Protein AF-A0A0F7RXQ2-F1 (afdb_monomer)

Foldseek 3Di:
DVVCVVCVVPPVPVVVVVVVVVVLVVQLVVQLVVLVVVLVVCVVCLVVDDPVVCVVVVPDDDPVVVVVVVVVSSVVSSVSSVVVSVVVVVVVVPDDDDPPD

Secondary structure (DSSP, 8-state):
-HHHHHHHTS-HHHHHHHHHHHHHHHTHHHHHHHHHHHHHHHHHHGGGS-HHHHHHTT---SHHHHHHHHHHHHHHHHHHHHHHHHHHHHHHHHS------

Organism: NCBI:txid49012

Structure (mmCIF, N/CA/C/O backbone):
data_AF-A0A0F7RXQ2-F1
#
_entry.id   AF-A0A0F7RXQ2-F1
#
loop_
_atom_site.group_PDB
_atom_site.id
_atom_site.type_symbol
_atom_site.label_atom_id
_atom_site.label_alt_id
_atom_site.label_comp_id
_atom_site.label_asym_id
_atom_site.label_entity_id
_atom_site.label_seq_id
_atom_site.pdbx_PDB_ins_code
_atom_site.Cartn_x
_atom_site.Cartn_y
_atom_site.Cartn_z
_atom_site.occupancy
_atom_site.B_iso_or_equiv
_atom_site.auth_seq_id
_atom_site.auth_comp_id
_atom_site.auth_asym_id
_atom_site.auth_atom_id
_atom_site.pdbx_PDB_model_num
ATOM 1 N N . TYR A 1 1 ? 9.847 12.262 -27.428 1.00 54.16 1 TYR A N 1
ATOM 2 C CA . TYR A 1 1 ? 10.713 12.151 -28.626 1.00 54.16 1 TYR A CA 1
ATOM 3 C C . TYR A 1 1 ? 12.128 12.688 -28.380 1.00 54.16 1 TYR A C 1
ATOM 5 O O . TYR A 1 1 ? 13.063 11.902 -28.438 1.00 54.16 1 TYR A O 1
ATOM 13 N N . LYS A 1 2 ? 12.317 13.969 -28.014 1.00 58.41 2 LYS A N 1
ATOM 14 C CA . LYS A 1 2 ? 13.659 14.562 -27.804 1.00 58.41 2 LYS A CA 1
ATOM 15 C C . LYS A 1 2 ? 14.474 13.886 -26.683 1.00 58.41 2 LYS A C 1
ATOM 17 O O . LYS A 1 2 ? 15.645 13.596 -26.886 1.00 58.41 2 LYS A O 1
ATOM 22 N N . THR A 1 3 ? 13.854 13.533 -25.555 1.00 57.53 3 THR A N 1
ATOM 23 C CA . THR A 1 3 ? 14.522 12.893 -24.401 1.00 57.53 3 THR A CA 1
ATOM 24 C C . THR A 1 3 ? 15.167 11.549 -24.747 1.00 57.53 3 THR A C 1
ATOM 26 O O . THR A 1 3 ? 16.315 11.313 -24.392 1.00 57.53 3 THR A O 1
ATOM 29 N N . LEU A 1 4 ? 14.472 10.701 -25.515 1.00 60.47 4 LEU A N 1
ATOM 30 C CA . LEU A 1 4 ? 15.002 9.413 -25.982 1.00 60.47 4 LEU A CA 1
ATOM 31 C C . LEU A 1 4 ? 16.155 9.586 -26.980 1.00 60.47 4 LEU A C 1
ATOM 33 O O . LEU A 1 4 ? 17.104 8.809 -26.953 1.00 60.47 4 LEU A O 1
ATOM 37 N N . VAL A 1 5 ? 16.096 10.607 -27.839 1.00 64.19 5 VAL A N 1
ATOM 38 C CA . VAL A 1 5 ? 17.153 10.916 -28.817 1.00 64.19 5 VAL A CA 1
ATOM 39 C C . VAL A 1 5 ? 18.426 11.410 -28.120 1.00 64.19 5 VAL A C 1
ATOM 41 O O . VAL A 1 5 ? 19.518 10.962 -28.461 1.00 64.19 5 VAL A O 1
ATOM 44 N N . TYR A 1 6 ? 18.302 12.277 -27.109 1.00 62.09 6 TYR A N 1
ATOM 45 C CA . TYR A 1 6 ? 19.449 12.731 -26.313 1.00 62.09 6 TYR A CA 1
ATOM 46 C C . TYR A 1 6 ? 19.999 11.633 -25.390 1.00 62.09 6 TYR A C 1
ATOM 48 O O . TYR A 1 6 ? 21.215 11.496 -25.283 1.00 62.09 6 TYR A O 1
ATOM 56 N N . ALA A 1 7 ? 19.137 10.809 -24.781 1.00 60.47 7 ALA A N 1
ATOM 57 C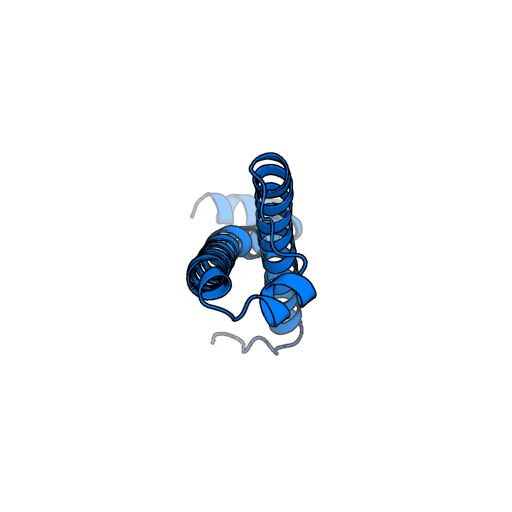 CA . ALA A 1 7 ? 19.557 9.683 -23.943 1.00 60.47 7 ALA A CA 1
ATOM 58 C C . ALA A 1 7 ? 20.307 8.606 -24.743 1.00 60.47 7 ALA A C 1
ATOM 60 O O . ALA A 1 7 ? 21.334 8.111 -24.291 1.00 60.47 7 ALA A O 1
ATOM 61 N N . ARG A 1 8 ? 19.847 8.292 -25.965 1.00 61.47 8 ARG A N 1
ATOM 62 C CA . ARG A 1 8 ? 20.544 7.371 -26.882 1.00 61.47 8 ARG A CA 1
ATOM 63 C C . ARG A 1 8 ? 21.917 7.877 -27.330 1.00 61.47 8 ARG A C 1
ATOM 65 O O . ARG A 1 8 ? 22.776 7.060 -27.622 1.00 61.47 8 ARG A O 1
ATOM 72 N N . LYS A 1 9 ? 22.125 9.198 -27.380 1.00 67.88 9 LYS A N 1
ATOM 73 C CA . LYS A 1 9 ? 23.406 9.826 -27.752 1.00 67.88 9 LYS A CA 1
ATOM 74 C C . LYS A 1 9 ? 24.443 9.875 -26.620 1.00 67.88 9 LYS A C 1
ATOM 76 O O . LYS A 1 9 ? 25.586 10.221 -26.898 1.00 67.88 9 LYS A O 1
ATOM 81 N N . ARG A 1 10 ? 24.059 9.596 -25.369 1.00 70.25 10 ARG A N 1
ATOM 82 C CA . ARG A 1 10 ? 24.957 9.610 -24.200 1.00 70.25 10 ARG A CA 1
ATOM 83 C C . ARG A 1 10 ? 25.034 8.225 -23.558 1.00 70.25 10 ARG A C 1
ATOM 85 O O . ARG A 1 10 ? 25.755 7.371 -24.052 1.00 70.25 10 ARG A O 1
ATOM 92 N N . ASP A 1 11 ? 24.267 8.010 -22.491 1.00 77.75 11 ASP A N 1
ATOM 93 C CA . ASP A 1 11 ? 24.255 6.786 -21.692 1.00 77.75 11 ASP A CA 1
ATOM 94 C C . ASP A 1 11 ? 22.839 6.203 -21.649 1.00 77.75 11 ASP A C 1
ATOM 96 O O . ASP A 1 11 ? 22.026 6.444 -20.748 1.00 77.75 11 ASP A O 1
ATOM 100 N N . TYR A 1 12 ? 22.528 5.450 -22.700 1.00 79.81 12 TYR A N 1
ATOM 101 C CA . TYR A 1 12 ? 21.229 4.812 -22.851 1.00 79.81 12 TYR A CA 1
ATOM 102 C C . TYR A 1 12 ? 20.987 3.723 -21.797 1.00 79.81 12 TYR A C 1
ATOM 104 O O . TYR A 1 12 ? 19.836 3.495 -21.421 1.00 79.81 12 TYR A O 1
ATOM 112 N N . ALA A 1 13 ? 22.048 3.069 -21.311 1.00 78.56 13 ALA A N 1
ATOM 113 C CA . ALA A 1 13 ? 21.949 2.003 -20.322 1.00 78.56 13 ALA A CA 1
ATOM 114 C C . ALA A 1 13 ? 21.458 2.555 -18.978 1.00 78.56 13 ALA A C 1
ATOM 116 O O . ALA A 1 13 ? 20.440 2.084 -18.463 1.00 78.56 13 ALA A O 1
ATOM 117 N N . SER A 1 14 ? 22.093 3.620 -18.478 1.00 77.81 14 SER A N 1
ATOM 118 C CA . SER A 1 14 ? 21.654 4.289 -17.250 1.00 77.81 14 SER A CA 1
ATOM 119 C C . SER A 1 14 ? 20.256 4.880 -17.396 1.00 77.81 14 SER A C 1
ATOM 121 O O . SER A 1 14 ? 19.412 4.693 -16.521 1.00 77.81 14 SER A O 1
ATOM 123 N N . HIS A 1 15 ? 19.947 5.537 -18.521 1.00 83.19 15 HIS A N 1
ATOM 124 C CA . HIS A 1 15 ? 18.602 6.078 -18.745 1.00 83.19 15 HIS A CA 1
ATOM 125 C C . HIS A 1 15 ? 17.525 4.986 -18.732 1.00 83.19 15 HIS A C 1
ATOM 127 O O . HIS A 1 15 ? 16.472 5.158 -18.118 1.00 83.19 15 HIS A O 1
ATOM 133 N N . ARG A 1 16 ? 17.787 3.849 -19.388 1.00 80.69 16 ARG A N 1
ATOM 134 C CA . ARG A 1 16 ? 16.874 2.704 -19.401 1.00 80.69 16 ARG A CA 1
ATOM 135 C C . ARG A 1 16 ? 16.664 2.144 -17.996 1.00 80.69 16 ARG A C 1
ATOM 137 O O . ARG A 1 16 ? 15.519 1.870 -17.649 1.00 80.69 16 ARG A O 1
ATOM 144 N N . PHE A 1 17 ? 17.726 2.012 -17.202 1.00 80.50 17 PHE A N 1
ATOM 145 C CA . PHE A 1 17 ? 17.625 1.579 -15.808 1.00 80.50 17 PHE A CA 1
ATOM 146 C C . PHE A 1 17 ? 16.730 2.523 -14.991 1.00 80.50 17 PHE A C 1
ATOM 148 O O . PHE A 1 17 ? 15.756 2.077 -14.388 1.00 80.50 17 PHE A O 1
ATOM 155 N N . TRP A 1 18 ? 16.981 3.835 -15.052 1.00 80.19 18 TRP A N 1
ATOM 156 C CA . TRP A 1 18 ? 16.177 4.829 -14.334 1.00 80.19 18 TRP A CA 1
ATOM 157 C C . TRP A 1 18 ? 14.718 4.859 -14.785 1.00 80.19 18 TRP A C 1
ATOM 159 O O . TRP A 1 18 ? 13.830 4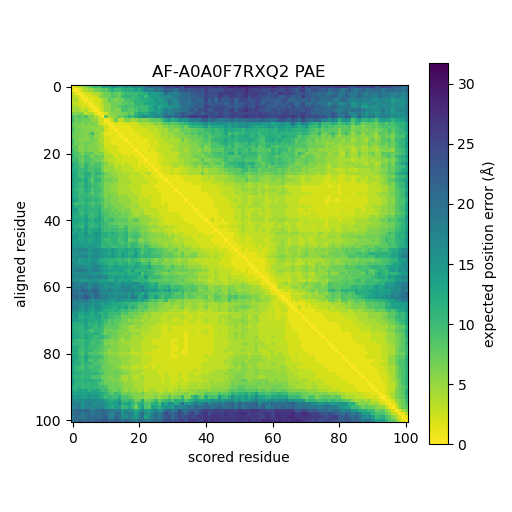.980 -13.943 1.00 80.19 18 TRP A O 1
ATOM 169 N N . ALA A 1 19 ? 14.455 4.721 -16.086 1.00 83.88 19 ALA A N 1
ATOM 170 C CA . ALA A 1 19 ? 13.097 4.660 -16.618 1.00 83.88 19 ALA A CA 1
ATOM 171 C C . ALA A 1 19 ? 12.351 3.405 -16.133 1.00 83.88 19 ALA A C 1
ATOM 173 O O . ALA A 1 19 ? 11.183 3.488 -15.751 1.00 83.88 19 ALA A O 1
ATOM 174 N N . GLN A 1 20 ? 13.027 2.252 -16.099 1.00 80.88 20 GLN A N 1
ATOM 175 C CA . GLN A 1 20 ? 12.461 1.015 -15.558 1.00 80.88 20 GLN A CA 1
ATOM 176 C C . GLN A 1 20 ? 12.168 1.147 -14.060 1.00 80.88 20 GLN A C 1
ATOM 178 O O . GLN A 1 20 ? 11.065 0.819 -13.630 1.00 80.88 20 GLN A O 1
ATOM 183 N N . LEU A 1 21 ? 13.106 1.697 -13.285 1.00 80.44 21 LEU A N 1
ATOM 184 C CA . LEU A 1 21 ? 12.927 1.937 -11.855 1.00 80.44 21 LEU A CA 1
ATOM 185 C C . LEU A 1 21 ? 11.740 2.875 -11.580 1.00 80.44 21 LEU A C 1
ATOM 187 O O . LEU A 1 21 ? 10.864 2.530 -10.793 1.00 80.44 21 LEU A O 1
ATOM 191 N N . HIS A 1 22 ? 11.661 4.019 -12.271 1.00 83.19 22 HIS A N 1
ATOM 192 C CA . HIS A 1 22 ? 10.552 4.972 -12.124 1.00 83.19 22 HIS A CA 1
ATOM 193 C C . HIS A 1 22 ? 9.201 4.353 -12.479 1.00 83.19 22 HIS A C 1
ATOM 195 O O . HIS A 1 22 ? 8.211 4.628 -11.805 1.00 83.19 22 HIS A O 1
ATOM 201 N N . THR A 1 23 ? 9.157 3.505 -13.509 1.00 85.12 23 THR A N 1
ATOM 202 C CA . THR A 1 23 ? 7.930 2.794 -13.894 1.00 85.12 23 THR A CA 1
ATOM 203 C C . THR A 1 23 ? 7.443 1.907 -12.752 1.00 85.12 23 THR A C 1
ATOM 205 O O . THR A 1 23 ? 6.267 1.950 -12.403 1.00 85.12 23 THR A O 1
ATOM 208 N N . TYR A 1 24 ? 8.346 1.155 -12.117 1.00 81.25 24 TYR A N 1
ATOM 209 C CA . TYR A 1 24 ? 7.967 0.287 -11.007 1.00 81.25 24 TYR A CA 1
ATOM 210 C C . TYR A 1 24 ? 7.618 1.050 -9.729 1.00 81.25 24 TYR A C 1
ATOM 212 O O . TYR A 1 24 ? 6.635 0.711 -9.079 1.00 81.25 24 TYR A O 1
ATOM 220 N N . ILE A 1 25 ? 8.350 2.119 -9.399 1.00 83.94 25 ILE A N 1
ATOM 221 C CA . ILE A 1 25 ? 8.010 2.993 -8.263 1.00 83.94 25 ILE A CA 1
ATOM 222 C C . ILE A 1 25 ? 6.634 3.635 -8.471 1.00 83.94 25 ILE A C 1
ATOM 224 O O . ILE A 1 25 ? 5.868 3.784 -7.524 1.00 83.94 25 ILE A O 1
ATOM 228 N N . SER A 1 26 ? 6.273 3.954 -9.715 1.00 85.88 26 SER A N 1
ATOM 229 C CA . SER A 1 26 ? 4.970 4.543 -10.033 1.00 85.88 26 SER A CA 1
ATOM 230 C C . SER A 1 26 ? 3.799 3.595 -9.745 1.00 85.88 26 SER A C 1
ATOM 232 O O . SER A 1 26 ? 2.701 4.086 -9.494 1.00 85.88 26 SER A O 1
ATOM 234 N N . TYR A 1 27 ? 4.008 2.268 -9.695 1.00 85.44 27 TYR A N 1
ATOM 235 C CA . TYR A 1 27 ? 2.982 1.320 -9.231 1.00 85.44 27 TYR A CA 1
ATOM 236 C C . TYR A 1 27 ? 2.690 1.432 -7.734 1.00 85.44 27 TYR A C 1
ATOM 238 O O . TYR A 1 27 ? 1.597 1.052 -7.314 1.00 85.44 27 TYR A O 1
ATOM 246 N N . ALA A 1 28 ? 3.591 2.005 -6.930 1.00 88.19 28 ALA A N 1
ATOM 247 C CA . ALA A 1 28 ? 3.335 2.198 -5.507 1.00 88.19 28 ALA A CA 1
ATOM 248 C C . ALA A 1 28 ? 2.101 3.087 -5.273 1.00 88.19 28 ALA A C 1
ATOM 250 O O . ALA A 1 28 ? 1.313 2.809 -4.381 1.00 88.19 28 ALA A O 1
ATOM 251 N N . VAL A 1 29 ? 1.858 4.096 -6.118 1.00 90.06 29 VAL A N 1
ATOM 252 C CA . VAL A 1 29 ? 0.702 5.001 -5.977 1.00 90.06 29 VAL A CA 1
ATOM 253 C C . VAL A 1 29 ? -0.651 4.278 -6.120 1.00 90.06 29 VAL A C 1
ATOM 255 O O . VAL A 1 29 ? -1.468 4.371 -5.200 1.00 90.06 29 VAL A O 1
ATOM 258 N N . PRO A 1 30 ? -0.950 3.562 -7.225 1.00 92.56 30 PRO A N 1
ATOM 259 C CA . PRO A 1 30 ? -2.195 2.806 -7.330 1.00 92.56 30 PRO A CA 1
ATOM 260 C C . PRO A 1 30 ? -2.267 1.664 -6.310 1.00 92.56 30 PRO A C 1
ATOM 262 O O . PRO A 1 30 ? -3.339 1.435 -5.754 1.00 92.56 30 PRO A O 1
ATOM 265 N N . MET A 1 31 ? -1.151 0.996 -5.996 1.00 94.06 31 MET A N 1
ATOM 266 C CA . MET A 1 31 ? -1.139 -0.050 -4.968 1.00 94.06 31 MET A CA 1
ATOM 267 C C . MET A 1 31 ? -1.480 0.500 -3.579 1.00 94.06 31 MET A C 1
ATOM 269 O O . MET A 1 31 ? -2.260 -0.118 -2.860 1.00 94.06 31 MET A O 1
ATOM 273 N N . GLN A 1 32 ? -0.985 1.688 -3.230 1.00 94.31 32 GLN A N 1
ATOM 274 C CA . GLN A 1 32 ? -1.321 2.354 -1.974 1.00 94.31 32 GLN A CA 1
ATOM 275 C C . GLN A 1 32 ? -2.805 2.681 -1.888 1.00 94.31 32 GLN A C 1
ATOM 277 O O . GLN A 1 32 ? -3.414 2.478 -0.842 1.00 94.31 32 GLN A O 1
ATOM 282 N N . ARG A 1 33 ? -3.422 3.113 -2.995 1.00 94.81 33 ARG A N 1
ATOM 283 C CA . ARG A 1 33 ? -4.875 3.330 -3.043 1.00 94.81 33 ARG A CA 1
ATOM 284 C C . ARG A 1 33 ? -5.649 2.034 -2.820 1.00 94.81 33 ARG A C 1
ATOM 286 O O . ARG A 1 33 ? -6.603 2.044 -2.052 1.00 94.81 33 ARG A O 1
ATOM 293 N N . ILE A 1 34 ? -5.232 0.931 -3.444 1.00 96.06 34 ILE A N 1
ATOM 294 C CA . ILE A 1 34 ? -5.866 -0.383 -3.252 1.00 96.06 34 ILE A CA 1
ATOM 295 C C . ILE A 1 34 ? -5.818 -0.784 -1.776 1.00 96.06 34 ILE A C 1
ATOM 297 O O . ILE A 1 34 ? -6.859 -1.074 -1.192 1.00 96.06 34 ILE A O 1
ATOM 301 N N . TRP A 1 35 ? -4.639 -0.745 -1.152 1.00 96.56 35 TRP A N 1
ATOM 302 C CA . TRP A 1 35 ? -4.491 -1.127 0.254 1.00 96.56 35 TRP A CA 1
ATOM 303 C C . TRP A 1 35 ? -5.224 -0.187 1.210 1.00 96.56 35 TRP A C 1
ATOM 305 O O . TRP A 1 35 ? -5.773 -0.645 2.208 1.00 96.56 35 TRP A O 1
ATOM 315 N N . MET A 1 36 ? -5.316 1.101 0.876 1.00 94.62 36 MET A N 1
ATOM 316 C CA . MET A 1 36 ? -6.119 2.055 1.635 1.00 94.62 36 MET A CA 1
ATOM 317 C C . MET A 1 36 ? -7.610 1.693 1.590 1.00 94.62 36 MET A C 1
ATOM 319 O O . MET A 1 36 ? -8.261 1.690 2.630 1.00 94.62 36 MET A O 1
ATOM 323 N N . TYR A 1 37 ? -8.151 1.322 0.422 1.00 95.06 37 TYR A N 1
ATOM 324 C CA . TYR A 1 37 ? -9.543 0.866 0.310 1.00 95.06 37 TYR A CA 1
ATOM 325 C C . TYR A 1 37 ? -9.792 -0.466 1.018 1.00 95.06 37 TYR A C 1
ATOM 327 O O . TYR A 1 37 ? -10.842 -0.634 1.635 1.00 95.06 37 TYR A O 1
ATOM 335 N N . VAL A 1 38 ? -8.835 -1.397 0.966 1.00 95.00 38 VAL A N 1
ATOM 336 C CA . VAL A 1 38 ? -8.914 -2.661 1.712 1.00 95.00 38 VAL A CA 1
ATOM 337 C C . VAL A 1 38 ? -8.972 -2.388 3.214 1.00 95.00 38 VAL A C 1
ATOM 339 O O . VAL A 1 38 ? -9.881 -2.876 3.880 1.00 95.00 38 VAL A O 1
ATOM 342 N N . ASN A 1 39 ? -8.068 -1.556 3.738 1.00 91.94 39 ASN A N 1
ATOM 343 C CA . ASN A 1 39 ? -8.056 -1.200 5.157 1.00 91.94 39 ASN A CA 1
ATOM 344 C C . ASN A 1 39 ? -9.322 -0.444 5.570 1.00 91.94 39 ASN A C 1
ATOM 346 O O . ASN A 1 39 ? -9.862 -0.712 6.638 1.00 91.94 39 ASN A O 1
ATOM 350 N N . PHE A 1 40 ? -9.840 0.438 4.713 1.00 90.38 40 PHE A N 1
ATOM 351 C CA . PHE A 1 40 ? -11.114 1.111 4.952 1.00 90.38 40 PHE A CA 1
ATOM 352 C C . PHE A 1 40 ? -12.279 0.114 5.031 1.00 90.38 40 PHE A C 1
ATOM 354 O O . PHE A 1 40 ? -13.069 0.160 5.968 1.00 90.38 40 PHE A O 1
ATOM 361 N N . GLY A 1 41 ? -12.355 -0.837 4.095 1.00 92.06 41 GLY A N 1
ATOM 362 C CA . GLY A 1 41 ? -13.363 -1.898 4.120 1.00 92.06 41 GLY A CA 1
ATOM 363 C C . GLY A 1 41 ? -13.272 -2.764 5.378 1.00 92.06 41 GLY A C 1
ATOM 364 O O . GLY A 1 41 ? -14.288 -3.041 6.009 1.00 92.06 41 GLY A O 1
ATOM 365 N N . ILE A 1 42 ? -12.056 -3.134 5.789 1.00 90.06 42 ILE A N 1
ATOM 366 C CA . ILE A 1 42 ? -11.811 -3.865 7.038 1.00 90.06 42 ILE A CA 1
ATOM 367 C C . ILE A 1 42 ? -12.271 -3.039 8.249 1.00 90.06 42 ILE A C 1
ATOM 369 O O . ILE A 1 42 ? -12.982 -3.565 9.101 1.00 90.06 42 ILE A O 1
ATOM 373 N N . GLY A 1 43 ? -11.938 -1.746 8.297 1.00 88.38 43 GLY A N 1
ATOM 374 C CA . GLY A 1 43 ? -12.337 -0.833 9.372 1.00 88.38 43 GLY A CA 1
ATOM 375 C C . GLY A 1 43 ? -13.850 -0.629 9.490 1.00 88.38 43 GLY A C 1
ATOM 376 O O . GLY A 1 43 ? -14.348 -0.434 10.592 1.00 88.38 43 GLY A O 1
A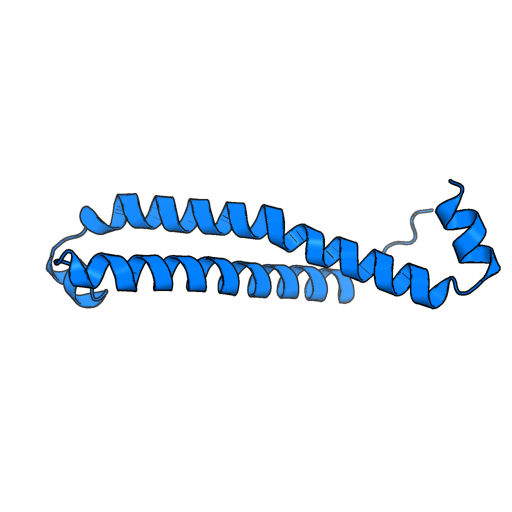TOM 377 N N . LEU A 1 44 ? -14.599 -0.737 8.389 1.00 89.62 44 LEU A N 1
ATOM 378 C CA . LEU A 1 44 ? -16.066 -0.697 8.416 1.00 89.62 44 LEU A CA 1
ATOM 379 C C . LEU A 1 44 ? -16.696 -1.986 8.961 1.00 89.62 44 LEU A C 1
ATOM 381 O O . LEU A 1 44 ? -17.778 -1.940 9.541 1.00 89.62 44 LEU A O 1
ATOM 385 N N . VAL A 1 45 ? -16.048 -3.135 8.754 1.00 90.44 45 VAL A N 1
ATOM 386 C CA . VAL A 1 45 ? -16.597 -4.452 9.122 1.00 90.44 45 VAL A CA 1
ATOM 387 C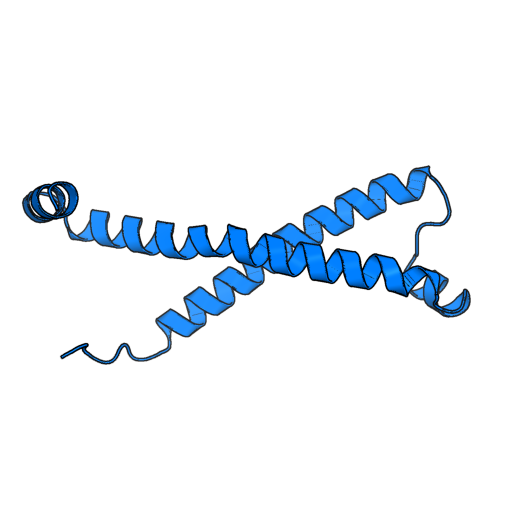 C . VAL A 1 45 ? -16.166 -4.884 10.522 1.00 90.44 45 VAL A C 1
ATOM 389 O O . VAL A 1 45 ? -16.957 -5.502 11.230 1.00 90.44 45 VAL A O 1
ATOM 392 N N . LEU A 1 46 ? -14.941 -4.548 10.940 1.00 88.75 46 LEU A N 1
ATOM 393 C CA . LEU A 1 46 ? -14.381 -4.902 12.250 1.00 88.75 46 LEU A CA 1
ATOM 394 C C . LEU A 1 46 ? -15.338 -4.605 13.417 1.00 88.75 46 LEU A C 1
ATOM 396 O O . LEU A 1 46 ? -15.605 -5.539 14.171 1.00 88.75 46 LEU A O 1
ATOM 400 N N . PRO A 1 47 ? -15.931 -3.399 13.546 1.00 88.56 47 PRO A N 1
ATOM 401 C CA . PRO A 1 47 ? -16.811 -3.063 14.668 1.00 88.56 47 PRO A CA 1
ATOM 402 C C . PRO A 1 47 ? -18.082 -3.919 14.757 1.00 88.56 47 PRO A C 1
ATOM 404 O O . PRO A 1 47 ? -18.728 -3.951 15.801 1.00 88.56 47 PRO A O 1
ATOM 407 N N . LEU A 1 48 ? -18.463 -4.599 13.670 1.00 91.94 48 LEU A N 1
ATOM 408 C CA . LEU A 1 48 ? -19.639 -5.470 13.622 1.00 91.94 48 LEU A CA 1
ATOM 409 C C . LEU A 1 48 ? -19.363 -6.864 14.204 1.00 91.94 48 LEU A C 1
ATOM 411 O O . LEU A 1 48 ? -20.289 -7.662 14.362 1.00 91.94 48 LEU A O 1
ATOM 415 N N . LEU A 1 49 ? -18.100 -7.191 14.490 1.00 90.62 49 LEU A N 1
ATOM 416 C CA . LEU A 1 49 ? -17.718 -8.487 15.032 1.00 90.62 49 LEU A CA 1
ATOM 417 C C . LEU A 1 49 ? -18.083 -8.609 16.522 1.00 90.62 49 LEU A C 1
ATOM 419 O O . LEU A 1 49 ? -18.125 -7.615 17.248 1.00 90.62 49 LEU A O 1
ATOM 423 N N . PRO A 1 50 ? -18.311 -9.837 17.028 1.00 93.06 50 PRO A N 1
ATOM 424 C CA . PRO A 1 50 ? -18.587 -10.048 18.443 1.00 93.06 50 PRO A CA 1
ATOM 425 C C . PRO A 1 50 ? -17.439 -9.544 19.337 1.00 93.06 50 PRO A C 1
ATOM 427 O O . PRO A 1 50 ? -16.273 -9.725 18.974 1.00 93.06 50 PRO A O 1
ATOM 430 N N . PRO A 1 51 ? -17.717 -9.051 20.560 1.00 88.44 51 PRO A N 1
ATOM 431 C CA . PRO A 1 51 ? -16.689 -8.520 21.466 1.00 88.44 51 PRO A CA 1
ATOM 432 C C . PRO A 1 51 ? -15.525 -9.480 21.751 1.00 88.44 51 PRO A C 1
ATOM 434 O O . PRO A 1 51 ? -14.384 -9.052 21.888 1.00 88.44 51 PRO A O 1
ATOM 437 N N . LYS A 1 52 ? -15.787 -10.795 21.783 1.00 90.69 52 LYS A N 1
ATOM 438 C CA . LYS A 1 52 ? -14.743 -11.826 21.942 1.00 90.69 52 LYS A CA 1
ATOM 439 C C . LYS A 1 52 ? -13.722 -11.816 20.801 1.00 90.69 52 LYS A C 1
ATOM 441 O O . LYS A 1 52 ? -12.548 -12.073 21.031 1.00 90.69 52 LYS A O 1
ATOM 446 N N . VAL A 1 53 ? -14.183 -11.549 19.582 1.00 90.12 53 VAL A N 1
ATOM 447 C CA . VAL A 1 53 ? -13.342 -11.491 18.383 1.00 90.12 53 VAL A CA 1
ATOM 448 C C . VAL A 1 53 ? -12.595 -10.162 18.342 1.00 90.12 53 VAL A C 1
ATOM 450 O O . VAL A 1 53 ? -11.399 -10.152 18.087 1.00 90.12 53 VAL A O 1
ATOM 453 N N . LEU A 1 54 ? -13.264 -9.058 18.685 1.00 89.19 54 LEU A N 1
ATOM 454 C CA . LEU A 1 54 ? -12.624 -7.746 18.820 1.00 89.19 54 LEU A CA 1
ATOM 455 C C . LEU A 1 54 ? -11.469 -7.764 19.832 1.00 89.19 54 LEU A C 1
ATOM 457 O O . LEU A 1 54 ? -10.397 -7.247 19.539 1.00 89.19 54 LEU A O 1
ATOM 461 N N . ALA A 1 55 ? -11.653 -8.434 20.975 1.00 86.44 55 ALA A N 1
ATOM 462 C CA . ALA A 1 55 ? -10.600 -8.610 21.975 1.00 86.44 55 ALA A CA 1
ATOM 463 C C . ALA A 1 55 ? -9.423 -9.465 21.469 1.00 86.44 55 ALA A C 1
ATOM 465 O O . ALA A 1 55 ? -8.283 -9.219 21.844 1.00 86.44 55 ALA A O 1
ATOM 466 N N . MET A 1 56 ? -9.675 -10.451 20.598 1.00 88.19 56 MET A N 1
ATOM 467 C CA . MET A 1 56 ? -8.610 -11.251 19.976 1.00 88.19 56 MET A CA 1
ATOM 468 C C . MET A 1 56 ? -7.742 -10.417 19.023 1.00 88.19 56 MET A C 1
ATOM 470 O O . MET A 1 56 ? -6.555 -10.698 18.879 1.00 88.19 56 MET A O 1
ATOM 474 N N . PHE A 1 57 ? -8.330 -9.408 18.377 1.00 84.06 57 PHE A N 1
ATOM 475 C CA . PHE A 1 57 ? -7.637 -8.505 17.456 1.00 84.06 57 PHE A CA 1
ATOM 476 C C . PHE A 1 57 ? -7.084 -7.242 18.123 1.00 84.06 57 PHE A C 1
ATOM 478 O O . PHE A 1 57 ? -6.623 -6.360 17.405 1.00 84.06 57 PHE A O 1
ATOM 485 N N . ASP A 1 58 ? -7.131 -7.156 19.457 1.00 84.19 58 ASP A N 1
ATOM 486 C CA . ASP A 1 58 ? -6.711 -5.974 20.222 1.00 84.19 58 ASP A CA 1
ATOM 487 C C . ASP A 1 58 ? -7.341 -4.677 19.678 1.00 84.19 58 ASP A C 1
ATOM 489 O O . ASP A 1 58 ? -6.683 -3.666 19.436 1.00 84.19 58 ASP A O 1
ATOM 493 N N . TYR A 1 59 ? -8.642 -4.745 19.377 1.00 85.19 59 TYR A N 1
ATOM 494 C CA . TYR A 1 59 ? -9.359 -3.636 18.759 1.00 85.19 59 TYR A CA 1
ATOM 495 C C . TYR A 1 59 ? -9.398 -2.416 19.701 1.00 85.19 59 TYR A C 1
ATOM 497 O O . TYR A 1 59 ? -9.787 -2.572 20.862 1.00 85.19 59 TYR A O 1
ATOM 505 N N . PRO A 1 60 ? -9.065 -1.200 19.222 1.00 84.69 60 PRO A N 1
ATOM 506 C CA . PRO A 1 60 ? -9.013 -0.003 20.057 1.00 84.69 60 PRO A CA 1
ATOM 507 C C . PRO A 1 60 ? -10.407 0.370 20.578 1.00 84.69 60 PRO A C 1
ATOM 509 O O . PRO A 1 60 ? -11.348 0.542 19.803 1.00 84.69 60 PRO A O 1
ATOM 512 N N . LEU A 1 61 ? -10.539 0.514 21.900 1.00 80.44 61 LEU A N 1
ATOM 513 C CA . LEU A 1 61 ? -11.804 0.879 22.556 1.00 80.44 61 LEU A CA 1
ATOM 514 C C . LEU A 1 61 ? -11.804 2.307 23.116 1.00 80.44 61 LEU A C 1
ATOM 516 O O . LEU A 1 61 ? -12.876 2.830 23.415 1.00 80.44 61 LEU A O 1
ATOM 520 N N . THR A 1 62 ? -10.634 2.936 23.264 1.00 83.88 62 THR A N 1
ATOM 521 C CA . THR A 1 62 ? -10.500 4.309 23.770 1.00 83.88 62 THR A CA 1
ATOM 522 C C . THR A 1 62 ? -9.934 5.251 22.710 1.00 83.88 62 THR A C 1
ATOM 524 O O . THR A 1 62 ? -9.201 4.826 21.821 1.00 83.88 62 THR A O 1
ATOM 527 N N . ASP A 1 63 ? -10.212 6.551 22.834 1.00 80.31 63 ASP A N 1
ATOM 528 C CA . ASP A 1 63 ? -9.705 7.574 21.905 1.00 80.31 63 ASP A CA 1
ATOM 529 C C . ASP A 1 63 ? -8.169 7.611 21.832 1.00 80.31 63 ASP A C 1
ATOM 531 O O . ASP A 1 63 ? -7.595 7.887 20.778 1.00 80.31 63 ASP A O 1
ATOM 535 N N . ALA A 1 64 ? -7.491 7.294 22.941 1.00 78.38 64 ALA A N 1
ATOM 536 C CA . ALA A 1 64 ? -6.034 7.202 22.983 1.00 78.38 64 ALA A CA 1
ATOM 537 C C . ALA A 1 64 ? -5.504 6.031 22.134 1.00 78.38 64 ALA A C 1
ATOM 539 O O . ALA A 1 64 ? -4.470 6.162 21.476 1.00 78.38 64 ALA A O 1
ATOM 540 N N . ASP A 1 65 ? -6.237 4.916 22.100 1.00 82.50 65 ASP A N 1
ATOM 541 C CA . ASP A 1 65 ? -5.870 3.727 21.326 1.00 82.50 65 ASP A CA 1
ATOM 542 C C . ASP A 1 65 ? -6.130 3.926 19.827 1.00 82.50 65 ASP A C 1
ATOM 544 O O . ASP A 1 65 ? -5.382 3.410 18.991 1.00 82.50 65 ASP A O 1
ATOM 548 N N . ILE A 1 66 ? -7.150 4.721 19.475 1.00 85.56 66 ILE A N 1
ATOM 549 C CA . ILE A 1 66 ? -7.511 5.018 18.081 1.00 85.56 66 ILE A CA 1
ATOM 550 C C . ILE A 1 66 ? -6.336 5.662 17.340 1.00 85.56 66 ILE A C 1
ATOM 552 O O . ILE A 1 66 ? -5.992 5.212 16.249 1.00 85.56 66 ILE A O 1
ATOM 556 N N . GLY A 1 67 ? -5.655 6.647 17.935 1.00 85.56 67 GLY A N 1
ATOM 557 C CA . GLY A 1 67 ? -4.529 7.320 17.272 1.00 85.56 67 GLY A CA 1
ATOM 558 C C . GLY A 1 67 ? -3.362 6.376 16.939 1.00 85.56 67 GLY A C 1
ATOM 559 O O . GLY A 1 67 ? -2.780 6.447 15.854 1.00 85.56 67 GLY A O 1
ATOM 560 N N . SER A 1 68 ? -3.043 5.446 17.845 1.0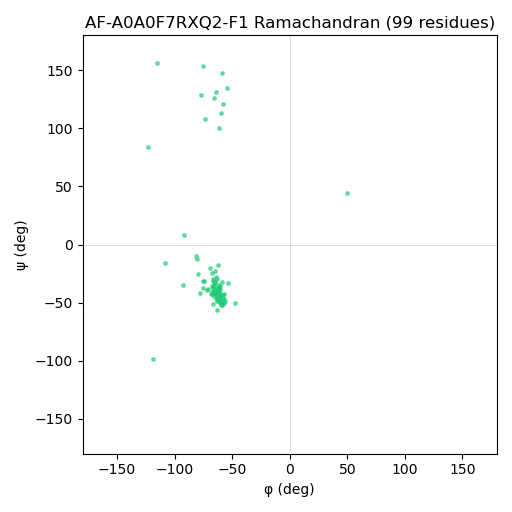0 85.69 68 SER A N 1
ATOM 561 C CA . SER A 1 68 ? -2.017 4.417 17.613 1.00 85.69 68 SER A CA 1
ATOM 562 C C . SER A 1 68 ? -2.445 3.419 16.529 1.00 85.69 68 SER A C 1
ATOM 564 O O . SER A 1 68 ? -1.651 3.047 15.654 1.00 85.69 68 SER A O 1
ATOM 566 N N . ALA A 1 69 ? -3.719 3.022 16.544 1.00 87.50 69 ALA A N 1
ATOM 567 C CA . ALA A 1 69 ? -4.293 2.118 15.557 1.00 87.50 69 ALA A CA 1
ATOM 568 C C . ALA A 1 69 ? -4.329 2.741 14.151 1.00 87.50 69 ALA A C 1
ATOM 570 O O . ALA A 1 69 ? -3.972 2.073 13.180 1.00 87.50 69 ALA A O 1
ATOM 571 N N . GLU A 1 70 ? -4.675 4.025 14.027 1.00 87.38 70 GLU A N 1
ATOM 572 C CA . GLU A 1 70 ? -4.658 4.763 12.758 1.00 87.38 70 GLU A CA 1
ATOM 573 C C . GLU A 1 70 ? -3.251 4.827 12.155 1.00 87.38 70 GLU A C 1
ATOM 575 O O . GLU A 1 70 ? -3.058 4.511 10.976 1.00 87.38 70 GLU A O 1
ATOM 580 N N . LEU A 1 71 ? -2.245 5.172 12.968 1.00 90.06 71 LEU A N 1
ATOM 581 C CA . LEU A 1 71 ? -0.853 5.212 12.521 1.00 90.06 71 LEU A CA 1
ATOM 582 C C . LEU A 1 71 ? -0.366 3.824 12.082 1.00 90.06 71 LEU A C 1
ATOM 584 O O . LEU A 1 71 ? 0.299 3.692 11.051 1.00 90.06 71 LEU A O 1
ATOM 588 N N . SER A 1 72 ? -0.739 2.783 12.828 1.00 88.88 72 SER A N 1
ATOM 589 C CA . SER A 1 72 ? -0.413 1.392 12.502 1.00 88.88 7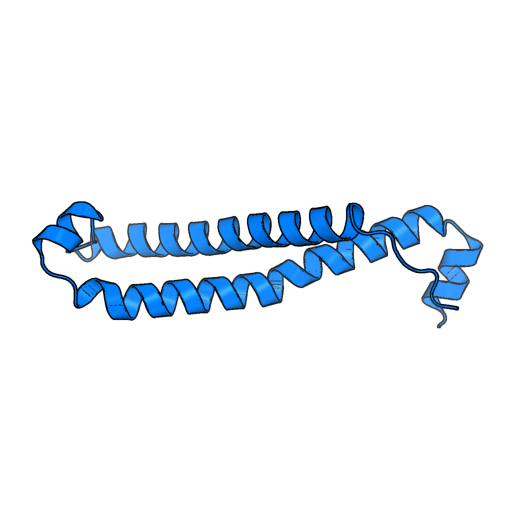2 SER A CA 1
ATOM 590 C C . SER A 1 72 ? -1.092 0.932 11.208 1.00 88.88 72 SER A C 1
ATOM 592 O O . SER A 1 72 ? -0.454 0.300 10.365 1.00 88.88 72 SER A O 1
ATOM 594 N N . ALA A 1 73 ? -2.355 1.306 10.984 1.00 89.12 73 ALA A N 1
ATOM 595 C CA . ALA A 1 73 ? -3.077 1.023 9.745 1.00 89.12 73 ALA A CA 1
ATOM 596 C C . ALA A 1 73 ? -2.453 1.749 8.540 1.00 89.12 73 ALA A C 1
ATOM 598 O O . ALA A 1 73 ? -2.317 1.168 7.455 1.00 89.12 73 ALA A O 1
ATOM 599 N N . PHE A 1 74 ? -2.009 2.996 8.722 1.00 90.44 74 PHE A N 1
ATOM 600 C CA . PHE A 1 74 ? -1.268 3.730 7.698 1.00 90.44 74 PHE A CA 1
ATOM 601 C C . PHE A 1 74 ? 0.069 3.049 7.377 1.00 90.44 74 PHE A C 1
ATOM 603 O O . PHE A 1 74 ? 0.356 2.775 6.209 1.00 90.44 74 PHE A O 1
ATOM 610 N N . ALA A 1 75 ? 0.851 2.696 8.400 1.00 93.31 75 ALA A N 1
ATOM 611 C CA . ALA A 1 75 ? 2.115 1.982 8.237 1.00 93.31 75 ALA A CA 1
ATOM 612 C C . ALA A 1 75 ? 1.920 0.639 7.515 1.00 93.31 75 ALA A C 1
ATOM 614 O O . ALA A 1 75 ? 2.652 0.335 6.571 1.00 93.31 75 ALA A O 1
ATOM 615 N N . ASN A 1 76 ? 0.881 -0.121 7.878 1.00 92.62 76 ASN A N 1
ATOM 616 C CA . ASN A 1 76 ? 0.517 -1.367 7.207 1.00 92.62 76 ASN A CA 1
ATOM 617 C C . ASN A 1 76 ? 0.163 -1.141 5.727 1.00 92.62 76 ASN A C 1
ATOM 619 O O . ASN A 1 76 ? 0.618 -1.883 4.860 1.00 92.62 76 ASN A O 1
ATOM 623 N N . THR A 1 77 ? -0.583 -0.078 5.410 1.00 95.19 77 THR A N 1
ATOM 624 C CA . THR A 1 77 ? -0.902 0.293 4.018 1.00 95.19 77 THR A CA 1
ATOM 625 C C . THR A 1 77 ? 0.371 0.501 3.198 1.00 95.19 77 THR A C 1
ATOM 627 O O . THR A 1 77 ? 0.505 -0.028 2.092 1.00 95.19 77 THR A O 1
ATOM 630 N N . VAL A 1 78 ? 1.332 1.252 3.745 1.00 94.31 78 VAL A N 1
ATOM 631 C CA . VAL A 1 78 ? 2.619 1.523 3.090 1.00 94.31 78 VAL A CA 1
ATOM 632 C C . VAL A 1 78 ? 3.438 0.239 2.944 1.00 94.31 78 VAL A C 1
ATOM 634 O O . VAL A 1 78 ? 3.966 -0.031 1.865 1.00 94.31 78 VAL A O 1
ATOM 637 N N . PHE A 1 79 ? 3.502 -0.588 3.989 1.00 95.62 79 PHE A N 1
ATOM 638 C CA . PHE A 1 79 ? 4.207 -1.868 3.955 1.00 95.62 79 PHE A CA 1
ATOM 639 C C . PHE A 1 79 ? 3.651 -2.797 2.866 1.00 95.62 79 PHE A C 1
ATOM 641 O O . PHE A 1 79 ? 4.399 -3.258 2.000 1.00 95.62 79 PHE A O 1
ATOM 648 N N . MET A 1 80 ? 2.332 -3.006 2.843 1.00 96.62 80 MET A N 1
ATOM 649 C CA . MET A 1 80 ? 1.672 -3.882 1.870 1.00 96.62 80 MET A CA 1
ATOM 650 C C . MET A 1 80 ? 1.809 -3.359 0.436 1.00 96.62 80 MET A C 1
ATOM 652 O O . MET A 1 80 ? 1.953 -4.145 -0.505 1.00 96.62 80 MET A O 1
ATOM 656 N N . THR A 1 81 ? 1.850 -2.036 0.260 1.00 95.38 81 THR A N 1
ATOM 657 C CA . THR A 1 81 ? 2.130 -1.385 -1.029 1.00 95.38 81 THR A CA 1
ATOM 658 C C . THR A 1 81 ? 3.497 -1.776 -1.569 1.00 95.38 81 THR A C 1
ATOM 660 O O . THR A 1 81 ? 3.603 -2.228 -2.714 1.00 95.38 81 THR A O 1
ATOM 663 N N . TRP A 1 82 ? 4.544 -1.631 -0.755 1.00 92.38 82 TRP A N 1
ATOM 664 C CA . TRP A 1 82 ? 5.902 -1.974 -1.164 1.00 92.38 82 TRP A CA 1
ATOM 665 C C . TRP A 1 82 ? 6.065 -3.473 -1.373 1.00 92.38 82 TRP A C 1
ATOM 667 O O . TRP A 1 82 ? 6.613 -3.874 -2.397 1.00 92.38 82 TRP A O 1
ATOM 677 N N . LEU A 1 83 ? 5.512 -4.299 -0.481 1.00 94.62 83 LEU A N 1
ATOM 678 C CA . LEU A 1 83 ? 5.520 -5.753 -0.632 1.00 94.62 83 LEU A CA 1
ATOM 679 C C . LEU A 1 83 ? 4.887 -6.181 -1.963 1.00 94.62 83 LEU A C 1
ATOM 681 O O . LEU A 1 8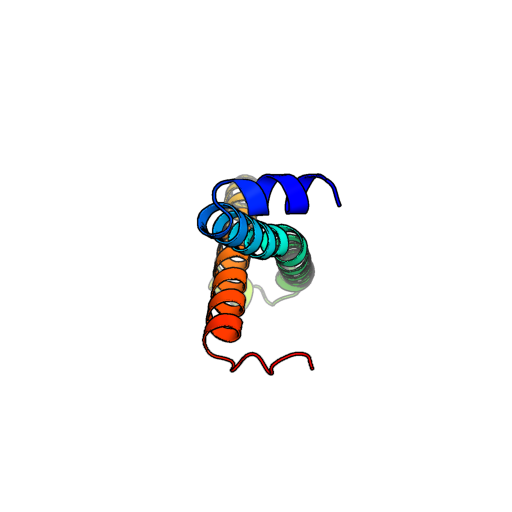3 ? 5.487 -6.926 -2.735 1.00 94.62 83 LEU A O 1
ATOM 685 N N . SER A 1 84 ? 3.708 -5.649 -2.281 1.00 93.56 84 SER A N 1
ATOM 686 C CA . SER A 1 84 ? 3.004 -5.960 -3.530 1.00 93.56 84 SER A CA 1
ATOM 687 C C . SER A 1 84 ? 3.760 -5.458 -4.761 1.00 93.56 84 SER A C 1
ATOM 689 O O . SER A 1 84 ? 3.850 -6.159 -5.767 1.00 93.56 84 SER A O 1
ATOM 691 N N . THR A 1 85 ? 4.349 -4.263 -4.677 1.00 90.81 85 THR A N 1
ATOM 692 C CA . THR A 1 85 ? 5.170 -3.698 -5.756 1.00 90.81 85 THR A CA 1
ATOM 693 C C . THR A 1 85 ? 6.394 -4.576 -6.020 1.00 90.81 85 THR A C 1
ATOM 695 O O . THR A 1 85 ? 6.686 -4.885 -7.174 1.00 90.81 85 THR A O 1
ATOM 698 N N . LEU A 1 86 ? 7.068 -5.056 -4.969 1.00 89.94 86 LEU A N 1
ATOM 699 C CA . LEU A 1 86 ? 8.195 -5.985 -5.087 1.00 89.94 86 LEU A CA 1
ATOM 700 C C . LEU A 1 86 ? 7.780 -7.313 -5.728 1.00 89.94 86 LEU A C 1
ATOM 702 O O . LEU A 1 86 ? 8.509 -7.825 -6.576 1.00 89.94 86 LEU A O 1
ATOM 706 N N . LEU A 1 87 ? 6.603 -7.847 -5.388 1.00 90.75 87 LEU A N 1
ATOM 707 C CA . LEU A 1 87 ? 6.073 -9.060 -6.019 1.00 90.75 87 L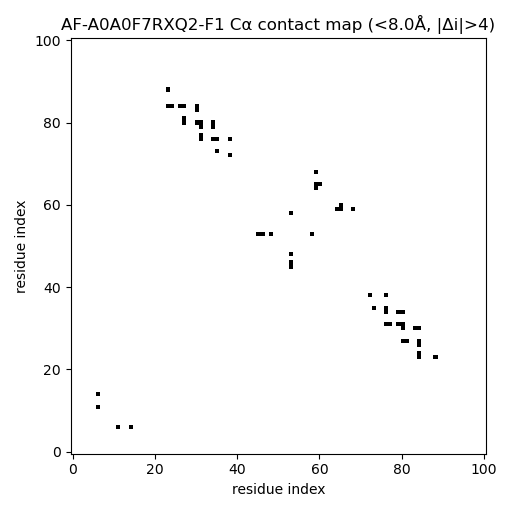EU A CA 1
ATOM 708 C C . LEU A 1 87 ? 5.803 -8.860 -7.516 1.00 90.75 87 LEU A C 1
ATOM 710 O O . LEU A 1 87 ? 6.140 -9.735 -8.314 1.00 90.75 87 LEU A O 1
ATOM 714 N N . ILE A 1 88 ? 5.254 -7.707 -7.916 1.00 88.12 88 ILE A N 1
ATOM 715 C CA . ILE A 1 88 ? 5.041 -7.361 -9.332 1.00 88.12 88 ILE A CA 1
ATOM 716 C C . ILE A 1 88 ? 6.382 -7.268 -10.067 1.00 88.12 88 ILE A C 1
ATOM 718 O O . ILE A 1 88 ? 6.545 -7.879 -11.122 1.00 88.12 88 ILE A O 1
ATOM 722 N N . VAL A 1 89 ? 7.361 -6.565 -9.488 1.00 85.25 89 VAL A N 1
ATOM 723 C CA . VAL A 1 89 ? 8.719 -6.443 -10.046 1.00 85.25 89 VAL A CA 1
ATOM 724 C C . VAL A 1 89 ? 9.363 -7.818 -10.208 1.00 85.25 89 VAL A C 1
ATOM 726 O O . VAL A 1 89 ? 9.906 -8.130 -11.268 1.00 85.25 89 VAL A O 1
ATOM 729 N N . TYR A 1 90 ? 9.285 -8.655 -9.173 1.00 86.62 90 TYR A N 1
ATOM 730 C CA . TYR A 1 90 ? 9.838 -10.004 -9.185 1.00 86.62 90 TYR A CA 1
ATOM 731 C C . TYR A 1 90 ? 9.180 -10.874 -10.261 1.00 86.62 90 TYR A C 1
ATOM 733 O O . TYR A 1 90 ? 9.875 -11.514 -11.053 1.00 86.62 90 TYR A O 1
ATOM 741 N N . ARG A 1 91 ? 7.844 -10.854 -10.343 1.00 87.94 91 ARG A N 1
ATOM 742 C CA . ARG A 1 91 ? 7.075 -11.558 -11.376 1.00 87.94 91 ARG A CA 1
ATOM 743 C C . ARG A 1 91 ? 7.507 -11.124 -12.776 1.00 87.94 91 ARG A C 1
ATOM 745 O O . ARG A 1 91 ? 7.821 -11.973 -13.605 1.00 87.94 91 ARG A O 1
ATOM 752 N N . ASP A 1 92 ? 7.563 -9.820 -13.032 1.00 84.38 92 ASP A N 1
ATOM 753 C CA . ASP A 1 92 ? 7.924 -9.266 -14.342 1.00 84.38 92 ASP A CA 1
ATOM 754 C C . ASP A 1 92 ? 9.390 -9.519 -14.715 1.00 84.38 92 ASP A C 1
ATOM 756 O O . ASP A 1 92 ? 9.738 -9.537 -15.899 1.00 84.38 92 ASP A O 1
ATOM 760 N N . TRP A 1 93 ? 10.260 -9.723 -13.723 1.00 81.00 93 TRP A N 1
ATOM 761 C CA . TRP A 1 93 ? 11.634 -10.156 -13.953 1.00 81.00 93 TRP A CA 1
ATOM 762 C C . TRP A 1 93 ? 11.725 -11.645 -14.309 1.00 81.00 93 TRP A C 1
ATOM 764 O O . TRP A 1 93 ? 12.530 -12.023 -15.160 1.00 81.00 93 TRP A O 1
ATOM 774 N N . ARG A 1 94 ? 10.897 -12.495 -13.691 1.00 83.75 94 ARG A N 1
ATOM 775 C CA . ARG A 1 94 ? 10.889 -13.949 -13.928 1.00 83.75 94 ARG A CA 1
ATOM 776 C C . ARG A 1 94 ? 10.148 -14.352 -15.200 1.00 83.75 94 ARG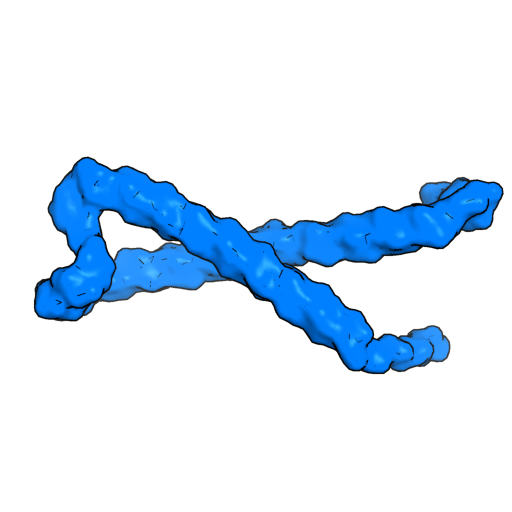 A C 1
ATOM 778 O O . ARG A 1 94 ? 10.454 -15.404 -15.755 1.00 83.75 94 ARG A O 1
ATOM 785 N N . MET A 1 95 ? 9.192 -13.550 -15.664 1.00 80.69 95 MET A N 1
ATOM 786 C CA . MET A 1 95 ? 8.447 -13.856 -16.882 1.00 80.69 95 MET A CA 1
ATOM 787 C C . MET A 1 95 ? 9.275 -13.549 -18.142 1.00 80.69 95 MET A C 1
ATOM 789 O O . MET A 1 95 ? 9.784 -12.432 -18.284 1.00 80.69 95 MET A O 1
ATOM 793 N N . PRO A 1 96 ? 9.399 -14.504 -19.089 1.00 73.06 96 PRO A N 1
ATOM 794 C CA . PRO A 1 96 ? 10.041 -14.247 -20.369 1.00 73.06 96 PRO A CA 1
ATOM 795 C C . PRO A 1 96 ? 9.311 -13.112 -21.078 1.00 73.06 96 PRO A C 1
ATOM 797 O O . PRO A 1 96 ? 8.117 -13.201 -21.363 1.00 73.06 96 PRO A O 1
ATOM 800 N N . LYS A 1 97 ? 10.026 -12.030 -21.379 1.00 70.81 97 LYS A N 1
ATOM 801 C CA . LYS A 1 97 ? 9.471 -10.958 -22.203 1.00 70.81 97 LYS A CA 1
ATOM 802 C C . LYS A 1 97 ? 9.436 -11.482 -23.631 1.00 70.81 97 LYS A C 1
ATOM 804 O O . LYS A 1 97 ? 10.495 -11.656 -24.236 1.00 70.81 97 LYS A O 1
ATOM 809 N N . SER A 1 98 ? 8.245 -11.781 -24.153 1.00 64.69 98 SER A N 1
ATOM 810 C CA . SER A 1 98 ? 8.104 -12.059 -25.580 1.00 64.69 98 SER A CA 1
ATOM 811 C C . SER A 1 98 ? 8.693 -10.873 -26.342 1.00 64.69 98 SER A C 1
ATOM 813 O O . SER A 1 98 ? 8.493 -9.711 -25.969 1.00 64.69 98 SER A O 1
ATOM 815 N N . LYS A 1 99 ? 9.498 -11.148 -27.374 1.00 52.41 99 LYS A N 1
ATOM 816 C CA . LYS A 1 99 ? 9.902 -10.088 -28.295 1.00 52.41 99 LYS A CA 1
ATOM 817 C C . LYS A 1 99 ? 8.603 -9.552 -28.891 1.00 52.41 99 LYS A C 1
ATOM 819 O O . LYS A 1 99 ? 7.914 -10.299 -29.576 1.00 52.41 99 LYS A O 1
ATOM 824 N N . GLN A 1 100 ? 8.250 -8.305 -28.583 1.00 49.34 100 GLN A N 1
ATOM 825 C CA . GLN A 1 100 ? 7.265 -7.580 -29.378 1.00 49.34 100 GLN A CA 1
ATOM 826 C C . GLN A 1 100 ? 7.870 -7.483 -30.782 1.00 49.34 100 GLN A C 1
ATOM 828 O O . GLN A 1 100 ? 8.841 -6.750 -30.977 1.00 49.34 100 GLN A O 1
ATOM 833 N N . THR A 1 101 ? 7.407 -8.357 -31.677 1.00 40.19 101 THR A N 1
ATOM 834 C CA . THR A 1 101 ? 7.692 -8.332 -33.116 1.00 40.19 101 THR A CA 1
ATOM 835 C C . THR A 1 101 ? 7.050 -7.117 -33.746 1.00 40.19 101 THR A C 1
ATOM 837 O O . THR A 1 101 ? 5.868 -6.873 -33.406 1.00 40.19 101 THR A O 1
#

Radius of gyration: 20.99 Å; Cα contacts (8 Å, |Δi|>4): 31; chains: 1; bounding box: 45×29×57 Å

pLDDT: mean 83.49, std 11.53, range [40.19, 96.62]

Mean predicted aligned error: 8.02 Å

Sequence (101 aa):
YKTLVYARKRDYASHRFWAQLHTYISYAVPMQRIWMYVNFGIGLVLPLLPPKVLAMFDYPLTDADIGSAELSAFANTVFMTWLSTLLIVYRDWRMPKSKQT

Solvent-accessible surface area (backbone atoms only — not comparable to full-atom values): 5767 Å² total; per-residue (Å²): 112,70,67,61,57,56,32,63,73,69,54,42,66,62,48,50,50,52,52,53,50,52,56,54,58,55,46,35,59,62,38,33,53,52,39,47,52,50,52,49,55,48,62,68,49,54,81,75,49,56,68,74,56,37,60,73,67,68,56,65,87,46,78,76,41,42,57,57,49,53,53,50,52,51,52,48,25,54,51,53,16,52,54,50,39,50,51,52,53,51,48,63,67,72,47,84,78,73,78,85,125